Protein AF-A0A3D1F132-F1 (afdb_monomer_lite)

Radius of gyration: 14.99 Å; chains: 1; bounding box: 34×26×37 Å

Structure (mmCIF, N/CA/C/O backbone):
data_AF-A0A3D1F132-F1
#
_entry.id   AF-A0A3D1F132-F1
#
loop_
_atom_site.group_PDB
_atom_site.id
_atom_site.type_symbol
_atom_site.label_atom_id
_atom_site.label_alt_id
_atom_site.label_comp_id
_atom_site.label_asym_id
_atom_site.label_entity_id
_atom_site.label_seq_id
_atom_site.pdbx_PDB_ins_code
_atom_site.Cartn_x
_atom_site.Cartn_y
_atom_site.Cartn_z
_atom_site.occupancy
_atom_site.B_iso_or_equiv
_atom_site.auth_seq_id
_atom_site.auth_comp_id
_atom_site.auth_asym_id
_atom_site.auth_atom_id
_atom_site.pdbx_PDB_model_num
ATOM 1 N N . ARG A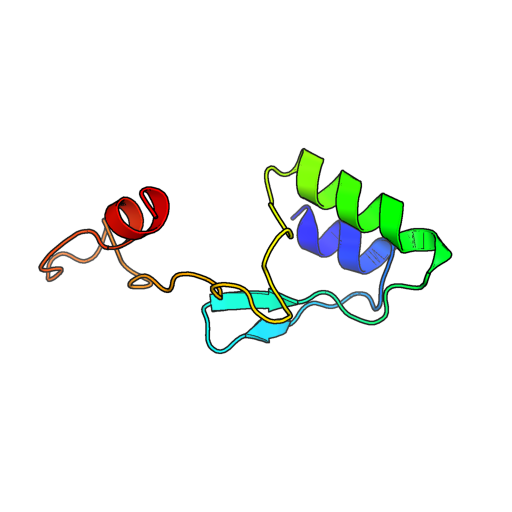 1 1 ? -5.386 -7.944 -6.011 1.00 87.62 1 ARG A N 1
ATOM 2 C CA . ARG A 1 1 ? -4.836 -8.669 -7.187 1.00 87.62 1 ARG A CA 1
ATOM 3 C C . ARG A 1 1 ? -3.943 -7.764 -8.038 1.00 87.62 1 ARG A C 1
ATOM 5 O O . ARG A 1 1 ? -2.805 -8.149 -8.241 1.00 87.62 1 ARG A O 1
ATOM 12 N N . GLY A 1 2 ? -4.380 -6.560 -8.435 1.00 96.50 2 GLY A N 1
ATOM 13 C CA . GLY A 1 2 ? -3.573 -5.648 -9.267 1.00 96.50 2 GLY A CA 1
ATOM 14 C C . GLY A 1 2 ? -2.173 -5.314 -8.724 1.00 96.50 2 GLY A C 1
ATOM 15 O O . GLY A 1 2 ? -1.197 -5.516 -9.430 1.00 96.50 2 GLY A O 1
ATOM 16 N N . VAL A 1 3 ? -2.046 -4.934 -7.444 1.00 97.25 3 VAL A N 1
ATOM 17 C CA . VAL A 1 3 ? -0.733 -4.640 -6.818 1.00 97.25 3 VAL A CA 1
ATOM 18 C C . VAL A 1 3 ? 0.253 -5.812 -6.924 1.00 97.25 3 VAL A C 1
ATOM 20 O O . VAL A 1 3 ? 1.429 -5.607 -7.202 1.00 97.25 3 VAL A O 1
ATOM 23 N N . ALA A 1 4 ? -0.225 -7.046 -6.735 1.00 97.69 4 ALA A N 1
ATOM 24 C CA . ALA A 1 4 ? 0.616 -8.237 -6.840 1.00 97.69 4 ALA A CA 1
ATOM 25 C C . ALA A 1 4 ? 1.078 -8.485 -8.284 1.00 97.69 4 ALA A C 1
ATOM 27 O O . ALA A 1 4 ? 2.224 -8.864 -8.494 1.00 97.69 4 ALA A O 1
ATOM 28 N N . GLN A 1 5 ? 0.209 -8.232 -9.269 1.00 98.25 5 GLN A N 1
ATOM 29 C CA . GLN A 1 5 ? 0.566 -8.340 -10.684 1.00 98.25 5 GLN A CA 1
ATOM 30 C C . GLN A 1 5 ? 1.628 -7.300 -11.066 1.00 98.25 5 GLN A C 1
ATOM 32 O O . GLN A 1 5 ? 2.639 -7.652 -11.656 1.00 98.25 5 GLN A O 1
ATOM 37 N N . ILE A 1 6 ? 1.458 -6.049 -10.626 1.00 98.25 6 ILE A N 1
ATOM 38 C CA . ILE A 1 6 ? 2.437 -4.974 -10.851 1.00 98.25 6 ILE A CA 1
ATOM 39 C C . ILE A 1 6 ? 3.792 -5.334 -10.235 1.00 98.25 6 ILE A C 1
ATOM 41 O O . ILE A 1 6 ? 4.822 -5.191 -10.886 1.00 98.25 6 ILE A O 1
ATOM 45 N N . ALA A 1 7 ? 3.802 -5.836 -8.996 1.00 98.25 7 ALA A N 1
ATOM 46 C CA . ALA A 1 7 ? 5.040 -6.249 -8.343 1.00 98.25 7 ALA A CA 1
ATOM 47 C C . ALA A 1 7 ? 5.740 -7.393 -9.094 1.00 98.25 7 ALA A C 1
ATOM 49 O O . ALA A 1 7 ? 6.965 -7.414 -9.146 1.00 98.25 7 ALA A O 1
ATOM 50 N N . LYS A 1 8 ? 4.975 -8.332 -9.665 1.00 98.19 8 LYS A N 1
ATOM 51 C CA . LYS A 1 8 ? 5.495 -9.463 -10.441 1.00 98.19 8 LYS A CA 1
ATOM 52 C C . LYS A 1 8 ? 6.084 -9.043 -11.786 1.00 98.19 8 LYS A C 1
ATOM 54 O O . LYS A 1 8 ? 7.126 -9.567 -12.164 1.00 98.19 8 LYS A O 1
ATOM 59 N N . ASP A 1 9 ? 5.414 -8.142 -12.494 1.00 98.00 9 ASP A N 1
ATOM 60 C CA . ASP A 1 9 ? 5.762 -7.812 -13.879 1.00 98.00 9 ASP A CA 1
ATOM 61 C C . ASP A 1 9 ? 6.819 -6.704 -13.981 1.00 98.00 9 ASP A C 1
ATOM 63 O O . ASP A 1 9 ? 7.573 -6.669 -14.948 1.00 98.00 9 ASP A O 1
ATOM 67 N N . HIS A 1 10 ? 6.887 -5.815 -12.984 1.00 98.31 10 HIS A N 1
ATOM 68 C CA . HIS A 1 10 ? 7.650 -4.561 -13.058 1.00 98.31 10 HIS A CA 1
ATOM 69 C C . HIS A 1 10 ? 8.574 -4.314 -11.854 1.00 98.31 10 HIS A C 1
ATOM 71 O O . HIS A 1 10 ? 9.086 -3.206 -11.680 1.00 98.31 10 HIS A O 1
ATOM 77 N N . ALA A 1 11 ? 8.741 -5.298 -10.966 1.00 97.94 11 ALA A N 1
ATOM 78 C CA . ALA A 1 11 ? 9.515 -5.144 -9.735 1.00 97.94 11 ALA A CA 1
ATOM 79 C C . ALA A 1 11 ? 10.038 -6.502 -9.218 1.00 97.94 11 ALA A C 1
ATOM 81 O O . ALA A 1 11 ? 10.105 -7.477 -9.963 1.00 97.94 11 ALA A O 1
ATOM 82 N N . GLY A 1 12 ? 10.387 -6.591 -7.931 1.00 97.62 12 GLY A N 1
ATOM 83 C CA . GLY A 1 12 ? 10.972 -7.794 -7.320 1.00 97.62 12 GLY A CA 1
ATOM 84 C C . GLY A 1 12 ? 10.034 -8.996 -7.127 1.00 97.62 12 GLY A C 1
ATOM 85 O O . GLY A 1 12 ? 10.436 -9.977 -6.511 1.00 97.62 12 GLY A O 1
ATOM 86 N N . ASN A 1 13 ? 8.782 -8.964 -7.606 1.00 97.75 13 ASN A N 1
ATOM 87 C CA . ASN A 1 13 ? 7.761 -10.005 -7.379 1.00 97.75 13 ASN A CA 1
ATOM 88 C C . ASN A 1 13 ? 7.351 -10.190 -5.901 1.00 97.75 13 ASN A C 1
ATOM 90 O O . ASN A 1 13 ? 6.905 -11.255 -5.475 1.00 97.75 13 ASN A O 1
ATOM 94 N N . TYR A 1 14 ? 7.461 -9.128 -5.101 1.00 97.75 14 TYR A N 1
ATOM 95 C CA . TYR A 1 14 ? 6.940 -9.089 -3.737 1.00 97.75 14 TYR A CA 1
ATOM 96 C C . TYR A 1 14 ? 6.533 -7.670 -3.325 1.00 97.75 14 TYR A C 1
ATOM 98 O O . TYR A 1 14 ? 6.920 -6.668 -3.931 1.00 97.75 14 TYR A O 1
ATOM 106 N N . ALA A 1 15 ? 5.741 -7.592 -2.258 1.00 97.75 15 ALA A N 1
ATOM 107 C CA . ALA A 1 15 ? 5.419 -6.349 -1.576 1.00 97.75 15 ALA A CA 1
ATOM 108 C C . ALA A 1 15 ? 5.438 -6.574 -0.061 1.00 97.75 15 ALA A C 1
ATOM 110 O O . ALA A 1 15 ? 5.112 -7.659 0.419 1.00 97.75 15 ALA A O 1
ATOM 111 N N . HIS A 1 16 ? 5.801 -5.543 0.696 1.00 98.19 16 HIS A N 1
ATOM 112 C CA . HIS A 1 16 ? 5.798 -5.581 2.157 1.00 98.19 16 HIS A CA 1
ATOM 113 C C . HIS A 1 16 ? 4.631 -4.786 2.730 1.00 98.19 16 HIS A C 1
ATOM 115 O O . HIS A 1 16 ? 4.344 -3.682 2.268 1.00 98.19 16 HIS A O 1
ATOM 121 N N . VAL A 1 17 ? 4.013 -5.323 3.781 1.00 97.69 17 VAL A N 1
ATOM 122 C CA . VAL A 1 17 ? 3.117 -4.564 4.656 1.00 97.69 17 VAL A CA 1
ATOM 123 C C . VAL A 1 17 ? 3.969 -3.807 5.670 1.00 97.69 17 VAL A C 1
ATOM 125 O O . VAL A 1 17 ? 4.894 -4.357 6.263 1.00 97.69 17 VAL A O 1
ATOM 128 N N . THR A 1 18 ? 3.677 -2.526 5.849 1.00 97.12 18 THR A N 1
ATOM 129 C CA . THR A 1 18 ? 4.393 -1.649 6.783 1.00 97.12 18 THR A CA 1
ATOM 130 C C . THR A 1 18 ? 3.684 -1.559 8.134 1.00 97.12 18 THR A C 1
ATOM 132 O O . THR A 1 18 ? 2.502 -1.871 8.259 1.00 97.12 18 THR A O 1
ATOM 135 N N . THR A 1 19 ? 4.372 -1.014 9.139 1.00 96.88 19 THR A N 1
ATOM 136 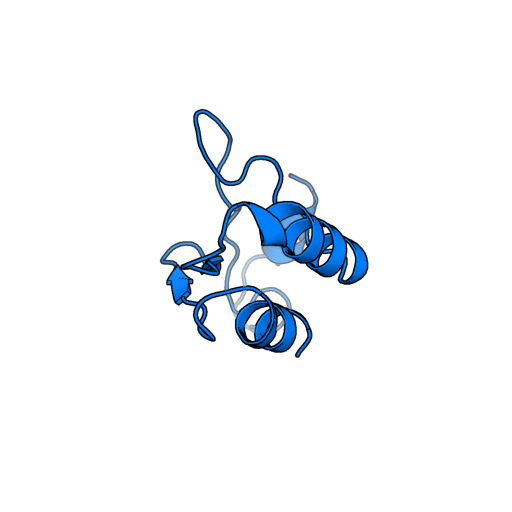C CA . THR A 1 19 ? 3.801 -0.715 10.467 1.00 96.88 19 THR A CA 1
ATOM 137 C C . THR A 1 19 ? 2.696 0.346 10.452 1.00 96.88 19 THR A C 1
ATOM 139 O O . THR A 1 19 ? 2.055 0.574 11.471 1.00 96.88 19 THR A O 1
ATOM 142 N N . ARG A 1 20 ? 2.455 0.999 9.307 1.00 96.31 20 ARG A N 1
ATOM 143 C CA . ARG A 1 20 ? 1.375 1.977 9.111 1.00 96.31 20 ARG A CA 1
ATOM 144 C C . ARG A 1 20 ? 0.270 1.454 8.193 1.00 96.31 20 ARG A C 1
ATOM 146 O O . ARG A 1 20 ? -0.363 2.262 7.525 1.00 96.31 20 ARG A O 1
ATOM 153 N N . ALA A 1 21 ? 0.078 0.135 8.111 1.00 95.75 21 ALA A N 1
ATOM 154 C CA . ALA A 1 21 ? -0.954 -0.504 7.283 1.00 95.75 21 ALA A CA 1
ATOM 155 C C . ALA A 1 21 ? -0.921 -0.084 5.795 1.00 95.75 21 ALA A C 1
ATOM 157 O O . ALA A 1 21 ? -1.951 0.034 5.142 1.00 95.75 21 ALA A O 1
ATOM 158 N N . ASN A 1 22 ? 0.281 0.144 5.258 1.00 96.25 22 ASN A N 1
ATOM 159 C CA . ASN A 1 22 ? 0.510 0.489 3.851 1.00 96.25 22 ASN A CA 1
ATOM 160 C C . ASN A 1 22 ? 1.344 -0.593 3.144 1.00 96.25 22 ASN A C 1
ATOM 162 O O . ASN A 1 22 ? 2.027 -1.367 3.821 1.00 96.25 22 ASN A O 1
ATOM 166 N N . LEU A 1 23 ? 1.335 -0.613 1.809 1.00 96.94 23 LEU A N 1
ATOM 167 C CA . LEU A 1 23 ? 2.104 -1.534 0.971 1.00 96.94 23 LEU A CA 1
ATOM 168 C C . LEU A 1 23 ? 3.341 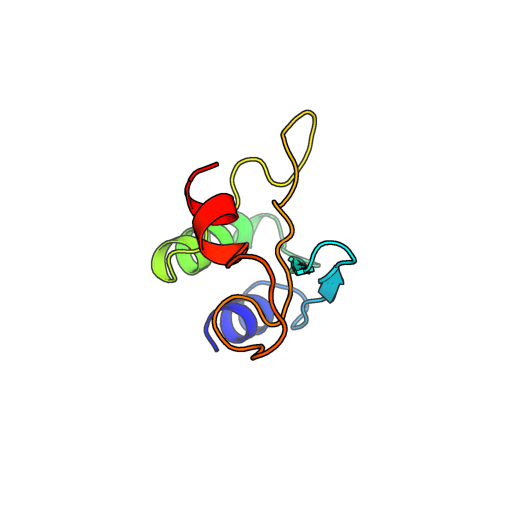-0.858 0.362 1.00 96.94 23 LEU A C 1
ATOM 170 O O . LEU A 1 23 ? 3.293 0.293 -0.063 1.00 96.94 23 LEU A O 1
ATOM 174 N N . GLN A 1 24 ? 4.448 -1.597 0.280 1.00 97.94 24 GLN A N 1
ATOM 175 C CA . GLN A 1 24 ? 5.672 -1.176 -0.405 1.00 97.94 24 GLN A CA 1
ATOM 176 C C . GLN A 1 24 ? 6.104 -2.217 -1.437 1.00 97.94 24 GLN A C 1
ATOM 178 O O . GLN A 1 24 ? 6.476 -3.328 -1.061 1.00 97.94 24 GLN A O 1
ATOM 183 N N . ILE A 1 25 ? 6.103 -1.832 -2.714 1.00 98.06 25 ILE A N 1
ATOM 184 C CA . ILE A 1 25 ? 6.730 -2.581 -3.813 1.00 98.06 25 ILE A CA 1
ATOM 185 C C . ILE A 1 25 ? 8.216 -2.201 -3.858 1.00 98.06 25 ILE A C 1
ATOM 187 O O . ILE A 1 25 ? 8.562 -1.036 -3.651 1.00 98.06 25 ILE A O 1
ATOM 191 N N . ARG A 1 26 ? 9.100 -3.175 -4.080 1.00 97.75 26 ARG A N 1
ATOM 192 C CA . ARG A 1 26 ? 10.558 -2.988 -4.047 1.00 97.75 26 ARG A CA 1
ATOM 193 C C . ARG A 1 26 ? 11.209 -3.486 -5.327 1.00 97.75 26 ARG A C 1
ATOM 195 O O . ARG A 1 26 ? 10.596 -4.245 -6.066 1.00 97.75 26 ARG A O 1
ATOM 202 N N . GLU A 1 27 ? 12.447 -3.045 -5.548 1.00 98.06 27 GLU A N 1
ATOM 203 C CA . GLU A 1 27 ? 13.263 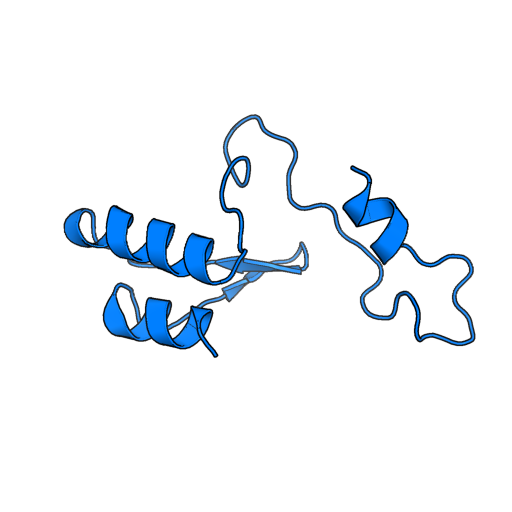-3.437 -6.708 1.00 98.06 27 GLU A CA 1
ATOM 204 C C . GLU A 1 27 ? 12.650 -2.997 -8.047 1.00 98.06 27 GLU A C 1
ATOM 206 O O . GLU A 1 27 ? 12.740 -3.697 -9.047 1.00 98.06 27 GLU A O 1
ATOM 211 N N . ILE A 1 28 ? 12.018 -1.817 -8.064 1.00 98.19 28 ILE A N 1
ATOM 212 C CA . ILE A 1 28 ? 11.494 -1.201 -9.289 1.00 98.19 28 ILE A CA 1
ATOM 213 C C . ILE A 1 28 ? 12.682 -0.619 -10.072 1.00 98.19 28 ILE A C 1
ATOM 215 O O . ILE A 1 28 ? 13.330 0.308 -9.568 1.00 98.19 28 ILE A O 1
ATOM 219 N N . PRO A 1 29 ? 12.999 -1.120 -11.278 1.00 97.88 29 PRO A N 1
ATOM 220 C CA . PRO A 1 29 ? 14.041 -0.529 -12.101 1.00 97.88 29 PRO A CA 1
ATOM 221 C C . PRO A 1 29 ? 13.570 0.826 -12.663 1.00 97.88 29 PRO A C 1
ATOM 223 O O . PRO A 1 29 ? 12.372 1.027 -12.884 1.00 97.88 29 PRO A O 1
ATOM 226 N N . PRO A 1 30 ? 14.486 1.770 -12.957 1.00 97.19 30 PRO A N 1
ATOM 227 C CA . PRO A 1 30 ? 14.113 3.093 -13.459 1.00 97.19 30 PRO A CA 1
ATOM 228 C C . PRO A 1 30 ? 13.210 3.059 -14.702 1.00 97.19 30 PRO A C 1
ATOM 230 O O . PRO A 1 30 ? 12.300 3.880 -14.810 1.00 97.19 30 PRO A O 1
ATOM 233 N N . THR A 1 31 ? 13.419 2.082 -15.591 1.00 97.81 31 THR A N 1
ATOM 234 C CA . THR A 1 31 ? 12.650 1.866 -16.828 1.00 97.81 31 THR A CA 1
ATOM 235 C C . THR A 1 31 ? 11.182 1.528 -16.586 1.00 97.81 31 THR A C 1
ATOM 237 O O . THR A 1 31 ? 10.346 1.868 -17.416 1.00 97.81 31 THR A O 1
ATOM 240 N N . ASP A 1 32 ? 10.852 0.921 -15.444 1.00 98.25 32 ASP A N 1
ATOM 241 C CA . ASP A 1 32 ? 9.493 0.477 -15.118 1.00 98.25 32 ASP A CA 1
ATOM 242 C C . ASP A 1 32 ? 8.729 1.440 -14.204 1.00 98.25 32 ASP A C 1
ATOM 244 O O . ASP A 1 32 ? 7.544 1.242 -13.934 1.00 98.25 32 ASP A O 1
ATOM 248 N N . THR A 1 33 ? 9.365 2.530 -13.762 1.00 96.88 33 THR A N 1
ATOM 249 C CA . THR A 1 33 ? 8.757 3.498 -12.833 1.00 96.88 33 THR A CA 1
ATOM 250 C C . THR A 1 33 ? 7.391 3.991 -13.319 1.00 96.88 33 THR A C 1
ATOM 252 O O . THR A 1 33 ? 6.431 4.027 -12.551 1.00 96.88 33 THR A O 1
ATOM 255 N N . ILE A 1 34 ? 7.276 4.343 -14.604 1.00 97.50 34 ILE A N 1
ATOM 256 C CA . ILE A 1 34 ? 6.024 4.854 -15.181 1.00 97.50 34 ILE A CA 1
ATOM 257 C C . ILE A 1 34 ? 4.953 3.759 -15.260 1.00 97.50 34 ILE A C 1
ATOM 259 O O . ILE A 1 34 ? 3.787 4.038 -14.984 1.00 97.50 34 ILE A O 1
ATOM 263 N N . HIS A 1 35 ? 5.332 2.515 -15.565 1.00 97.62 35 HIS A N 1
ATOM 264 C CA . HIS A 1 35 ? 4.403 1.383 -15.594 1.00 97.62 35 HIS A CA 1
ATOM 265 C C . HIS A 1 35 ? 3.817 1.102 -14.209 1.00 97.62 35 HIS A C 1
ATOM 267 O O . HIS A 1 35 ? 2.603 0.950 -14.078 1.00 97.62 35 HIS A O 1
ATOM 273 N N . VAL A 1 36 ? 4.650 1.129 -13.165 1.00 97.88 36 VAL A N 1
ATOM 274 C CA . VAL A 1 36 ? 4.188 0.965 -11.781 1.00 97.88 36 VAL A CA 1
ATOM 275 C C . VAL A 1 36 ? 3.261 2.109 -11.368 1.00 97.88 36 VAL A C 1
ATOM 277 O O . VAL A 1 36 ? 2.192 1.855 -10.816 1.00 97.88 36 VAL A O 1
ATOM 280 N N . LEU A 1 37 ? 3.637 3.363 -11.637 1.00 97.19 37 LEU A N 1
ATOM 281 C CA . LEU A 1 37 ? 2.832 4.524 -11.246 1.00 97.19 37 LEU A CA 1
ATOM 282 C C . LEU A 1 37 ? 1.469 4.552 -11.950 1.00 97.19 37 LEU A C 1
ATOM 284 O O . LEU A 1 37 ? 0.455 4.739 -11.279 1.00 97.19 37 LEU A O 1
ATOM 288 N N . ASN A 1 38 ? 1.433 4.321 -13.264 1.00 97.12 38 ASN A N 1
ATOM 289 C CA . ASN A 1 38 ? 0.181 4.294 -14.022 1.00 97.12 38 ASN A CA 1
ATOM 290 C C . ASN A 1 38 ? -0.679 3.088 -13.635 1.00 97.12 38 ASN A C 1
ATOM 292 O O . ASN A 1 38 ? -1.866 3.253 -13.380 1.00 97.12 38 ASN A O 1
ATOM 296 N N . GLY A 1 39 ? -0.080 1.902 -13.484 1.00 97.75 39 GLY A N 1
ATOM 297 C CA . GLY A 1 39 ? -0.814 0.710 -13.064 1.00 97.75 39 GLY A CA 1
ATOM 298 C C . GLY A 1 39 ? -1.447 0.863 -11.678 1.00 97.75 39 GLY A C 1
ATOM 299 O O . GLY A 1 39 ? -2.555 0.388 -11.450 1.00 97.75 39 GLY A O 1
ATOM 300 N N . LEU A 1 40 ? -0.784 1.551 -10.743 1.00 97.75 40 LEU A N 1
ATOM 301 C CA . LEU A 1 40 ? -1.379 1.879 -9.444 1.00 97.75 40 LEU A CA 1
ATOM 302 C C . LEU A 1 40 ? -2.498 2.923 -9.576 1.00 97.75 40 LEU A C 1
ATOM 304 O O . LEU A 1 40 ? -3.538 2.765 -8.936 1.00 97.75 40 LEU A O 1
ATOM 308 N N . ALA A 1 41 ? -2.324 3.936 -10.427 1.00 97.31 41 ALA A N 1
ATOM 309 C CA . ALA A 1 41 ? -3.350 4.943 -10.686 1.00 97.31 41 ALA A CA 1
ATOM 310 C C . ALA A 1 41 ? -4.624 4.335 -11.304 1.00 97.31 41 ALA A C 1
ATOM 312 O O . ALA A 1 41 ? -5.722 4.660 -10.855 1.00 97.31 41 ALA A O 1
ATOM 313 N N . ASP A 1 42 ? -4.489 3.391 -12.240 1.00 97.69 42 ASP A N 1
ATOM 314 C CA . ASP A 1 42 ? -5.610 2.660 -12.855 1.00 97.69 42 ASP A CA 1
ATOM 315 C C . ASP A 1 42 ? -6.397 1.819 -11.832 1.00 97.69 42 ASP A C 1
ATOM 317 O O . ASP A 1 42 ? -7.586 1.554 -12.003 1.00 97.69 42 ASP A O 1
ATOM 321 N N . LEU A 1 43 ? -5.749 1.421 -10.731 1.00 97.38 43 LEU A N 1
ATOM 322 C CA . LEU A 1 43 ? -6.379 0.737 -9.596 1.00 97.38 43 LEU A CA 1
ATOM 323 C C . LEU A 1 43 ? -6.988 1.704 -8.566 1.00 97.38 43 LEU A C 1
ATOM 325 O O . LEU A 1 43 ? -7.493 1.249 -7.539 1.00 97.38 43 LEU A O 1
ATOM 329 N N . GLY A 1 44 ? -6.914 3.017 -8.797 1.00 96.50 44 GLY A N 1
ATOM 330 C CA . GLY A 1 44 ? -7.349 4.046 -7.851 1.00 96.50 44 GLY A CA 1
ATOM 331 C C . GLY A 1 44 ? -6.409 4.235 -6.655 1.00 96.50 44 GLY A C 1
ATOM 332 O O . GLY A 1 44 ? -6.821 4.784 -5.636 1.00 96.50 44 GLY A O 1
ATOM 333 N N . ILE A 1 45 ? -5.157 3.771 -6.745 1.00 96.50 45 ILE A N 1
ATOM 334 C CA . ILE A 1 45 ? -4.164 3.880 -5.670 1.00 96.50 45 ILE A CA 1
ATOM 335 C C . ILE A 1 45 ? -3.292 5.116 -5.899 1.00 96.50 45 ILE A C 1
ATOM 337 O O . ILE A 1 45 ? -2.610 5.245 -6.914 1.00 96.50 45 ILE A O 1
ATOM 341 N N . ILE A 1 46 ? -3.264 6.006 -4.908 1.00 93.62 46 ILE A N 1
ATOM 342 C CA . ILE A 1 46 ? -2.471 7.238 -4.939 1.00 93.62 46 ILE A CA 1
ATOM 343 C C . ILE A 1 46 ? -1.151 7.012 -4.194 1.00 93.62 46 ILE A C 1
ATOM 345 O O . ILE A 1 46 ? -1.140 6.629 -3.028 1.00 93.62 46 ILE A O 1
ATOM 349 N N . THR A 1 47 ? -0.022 7.282 -4.855 1.00 94.38 47 THR A N 1
ATOM 350 C CA . THR A 1 47 ? 1.333 7.152 -4.273 1.00 94.38 47 THR A CA 1
ATOM 351 C C . THR A 1 47 ? 1.960 8.492 -3.876 1.00 94.38 47 THR A C 1
ATOM 353 O O . THR A 1 47 ? 3.013 8.534 -3.233 1.00 94.38 47 THR A O 1
ATOM 356 N N . ARG A 1 48 ? 1.323 9.607 -4.254 1.00 92.44 48 ARG A N 1
ATOM 357 C CA . ARG A 1 48 ? 1.785 10.969 -3.960 1.00 92.44 48 ARG A CA 1
ATOM 358 C C . ARG A 1 48 ? 1.816 11.209 -2.448 1.00 92.44 48 ARG A C 1
ATOM 360 O O . ARG A 1 48 ? 0.896 10.823 -1.741 1.00 92.44 48 ARG A O 1
ATOM 367 N N . GLY A 1 49 ? 2.865 11.875 -1.966 1.00 90.62 49 GLY A N 1
ATOM 368 C CA . GLY A 1 49 ? 2.991 12.252 -0.553 1.00 90.62 49 GLY A CA 1
ATOM 369 C C . GLY A 1 49 ? 3.426 11.117 0.381 1.00 90.62 49 GLY A C 1
ATOM 370 O O . GLY A 1 49 ? 3.584 11.343 1.572 1.00 90.62 49 GLY A O 1
ATOM 371 N N . ALA A 1 50 ? 3.701 9.911 -0.126 1.00 90.94 50 ALA A N 1
ATOM 372 C CA . ALA A 1 50 ? 4.069 8.773 0.722 1.00 90.94 50 ALA A CA 1
ATOM 373 C C . ALA A 1 50 ? 5.466 8.875 1.389 1.00 90.94 50 ALA A C 1
ATOM 375 O O . ALA A 1 50 ? 5.778 8.075 2.275 1.00 90.94 50 ALA A O 1
ATOM 376 N N . GLY A 1 51 ? 6.314 9.830 0.987 1.00 91.25 51 GLY A N 1
ATOM 377 C CA . GLY A 1 51 ? 7.690 9.990 1.477 1.00 91.25 51 GLY A CA 1
ATOM 378 C C . GLY A 1 51 ? 8.153 11.449 1.534 1.00 91.25 51 GLY A C 1
ATOM 379 O O . GLY A 1 51 ? 7.390 12.361 1.227 1.00 91.25 51 GLY A O 1
ATOM 380 N N . GLY A 1 52 ? 9.409 11.669 1.935 1.00 93.69 52 GLY A N 1
ATOM 381 C CA . GLY A 1 52 ? 9.957 13.011 2.176 1.00 93.69 52 GLY A CA 1
ATOM 382 C C . GLY A 1 52 ? 9.274 13.731 3.346 1.00 93.69 52 GLY A C 1
ATOM 383 O O . GLY A 1 52 ? 8.783 13.078 4.279 1.00 93.69 52 GLY A O 1
ATOM 384 N N . ASP A 1 53 ? 9.219 15.059 3.247 1.00 94.75 53 ASP A N 1
ATOM 385 C CA . ASP A 1 53 ? 8.630 15.972 4.239 1.00 94.75 53 ASP A CA 1
ATOM 386 C C . ASP A 1 53 ? 7.121 16.148 4.007 1.00 94.75 53 ASP A C 1
ATOM 388 O O . ASP A 1 53 ? 6.6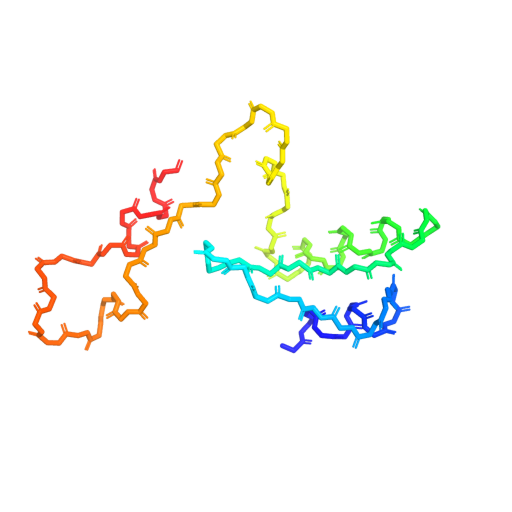02 17.252 3.871 1.00 94.75 53 ASP A O 1
ATOM 392 N N . ASN A 1 54 ? 6.412 15.023 3.918 1.00 95.69 54 ASN A N 1
ATOM 393 C CA . ASN A 1 54 ? 4.965 14.968 3.741 1.00 95.69 54 ASN A CA 1
ATOM 394 C C . ASN A 1 54 ? 4.291 14.268 4.924 1.00 95.69 54 ASN A C 1
ATOM 396 O O . ASN A 1 54 ? 4.909 13.465 5.637 1.00 95.69 54 ASN A O 1
ATOM 400 N N . LEU A 1 55 ? 2.988 14.523 5.079 1.00 92.31 55 LEU A N 1
ATOM 401 C CA . LEU A 1 55 ? 2.130 13.699 5.924 1.00 92.31 55 LEU A CA 1
ATOM 402 C C . LEU A 1 55 ? 2.209 12.241 5.461 1.00 92.31 55 LEU A C 1
ATOM 404 O O . LEU A 1 55 ? 2.154 11.934 4.273 1.00 92.31 55 LEU A O 1
ATOM 408 N N . ARG A 1 56 ? 2.376 11.332 6.420 1.00 93.94 56 ARG A N 1
ATOM 409 C CA . ARG A 1 56 ? 2.450 9.892 6.151 1.00 93.94 56 ARG A CA 1
ATOM 410 C C . ARG A 1 56 ? 1.053 9.287 6.096 1.00 93.94 56 ARG A C 1
ATOM 412 O O . ARG A 1 56 ? 0.080 9.943 6.440 1.00 93.94 56 ARG A O 1
ATOM 419 N N . ASN A 1 57 ? 0.987 8.003 5.735 1.00 95.19 57 ASN A N 1
ATOM 420 C CA . ASN A 1 57 ? -0.269 7.254 5.675 1.00 95.19 57 ASN A CA 1
ATOM 421 C C . ASN A 1 57 ? -1.120 7.465 6.935 1.00 95.19 57 ASN A C 1
ATOM 423 O O . ASN A 1 57 ? -0.604 7.249 8.038 1.00 95.19 57 ASN A O 1
ATOM 427 N N . ILE A 1 58 ? -2.381 7.858 6.772 1.00 95.12 58 ILE A N 1
ATOM 428 C CA . ILE A 1 58 ? -3.334 7.998 7.873 1.00 95.12 58 ILE A CA 1
ATOM 429 C C . ILE A 1 58 ? -3.761 6.594 8.305 1.00 95.12 58 ILE A C 1
ATOM 431 O O . ILE A 1 58 ? -4.224 5.791 7.499 1.00 95.12 58 ILE A O 1
ATOM 435 N N . THR A 1 59 ? -3.517 6.257 9.568 1.00 95.62 59 THR A N 1
ATOM 436 C CA . THR A 1 59 ? -3.813 4.929 10.113 1.00 95.62 59 THR A CA 1
ATOM 437 C C . THR A 1 59 ? -5.180 4.935 10.779 1.00 95.62 59 THR A C 1
ATOM 439 O O . THR A 1 59 ? -5.404 5.740 11.681 1.00 95.62 59 THR A O 1
ATOM 442 N N . ALA A 1 60 ? -6.040 4.002 10.382 1.00 96.38 60 ALA A N 1
ATOM 443 C CA . ALA A 1 60 ? -7.346 3.759 10.987 1.00 96.38 60 ALA A CA 1
ATOM 444 C C . ALA A 1 60 ? -7.347 2.448 11.787 1.00 96.38 60 ALA A C 1
ATOM 446 O O . ALA A 1 60 ? -6.431 1.627 11.657 1.00 96.38 60 ALA A O 1
ATOM 447 N N . SER A 1 61 ? -8.394 2.232 12.586 1.00 96.81 61 SER A N 1
ATOM 448 C CA . SER A 1 61 ? -8.659 0.919 13.173 1.00 96.81 61 SER A CA 1
ATOM 449 C C . SER A 1 61 ? -8.833 -0.120 12.054 1.00 96.81 61 SER A C 1
ATOM 451 O O . SER A 1 61 ? -9.564 0.139 11.096 1.00 96.81 61 SER A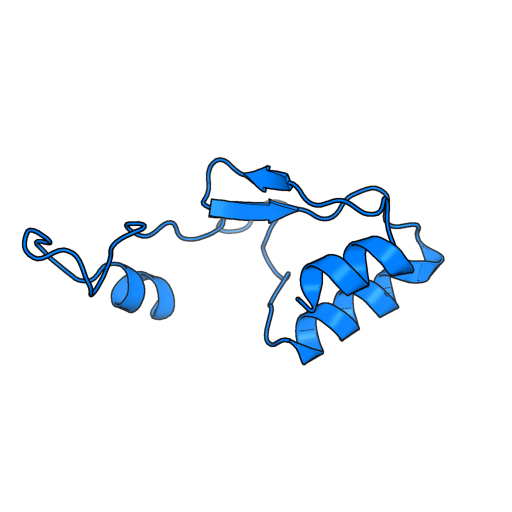 O 1
ATOM 453 N N . PRO A 1 62 ? -8.200 -1.305 12.150 1.00 96.00 62 PRO A N 1
ATOM 454 C CA . PRO A 1 62 ? -8.328 -2.346 11.131 1.00 96.00 62 PRO A CA 1
ATOM 455 C C . PRO A 1 62 ? -9.744 -2.938 11.047 1.00 96.00 62 PRO A C 1
ATOM 457 O O . PRO A 1 62 ? -10.066 -3.596 10.062 1.00 96.00 62 PRO A O 1
ATOM 460 N N . THR A 1 63 ? -10.572 -2.722 12.070 1.00 96.94 63 THR A N 1
ATOM 461 C CA . THR A 1 63 ? -11.948 -3.227 12.182 1.00 96.94 63 THR A CA 1
ATOM 462 C C . THR A 1 63 ? -12.997 -2.111 12.152 1.00 96.94 63 THR A C 1
ATOM 464 O O . THR A 1 63 ? -14.146 -2.340 12.525 1.00 96.94 63 THR A O 1
ATOM 467 N N . ALA A 1 64 ? -12.614 -0.908 11.711 1.00 96.94 64 ALA A N 1
ATOM 468 C CA . ALA A 1 64 ? -13.524 0.229 11.613 1.00 96.94 64 ALA A CA 1
ATOM 469 C C . ALA A 1 64 ? -14.758 -0.094 10.743 1.00 96.94 64 ALA A C 1
ATOM 471 O O . ALA A 1 64 ? -14.621 -0.662 9.655 1.00 96.94 64 ALA A O 1
ATOM 472 N N . GLY A 1 65 ? -15.948 0.251 11.234 1.00 96.19 65 GLY A N 1
ATOM 473 C CA . GLY A 1 65 ? -17.242 0.022 10.592 1.00 96.19 65 GLY A CA 1
ATOM 474 C C . GLY A 1 65 ? -17.807 -1.393 10.760 1.00 96.19 65 GLY A C 1
ATOM 475 O O . GLY A 1 65 ? -18.896 -1.671 10.253 1.00 96.19 65 GLY A O 1
ATOM 476 N N . ILE A 1 66 ? -17.080 -2.311 11.413 1.00 96.88 66 ILE A N 1
ATOM 477 C CA . ILE A 1 66 ? -17.505 -3.716 11.576 1.00 96.88 66 ILE A CA 1
ATOM 478 C C . ILE A 1 66 ? -17.363 -4.269 13.000 1.00 96.88 66 ILE A C 1
ATOM 480 O O . ILE A 1 66 ? -17.972 -5.295 13.308 1.00 96.88 66 ILE A O 1
ATOM 484 N N . ASP A 1 67 ? -16.566 -3.642 13.867 1.00 97.19 67 ASP A N 1
ATOM 485 C CA . ASP A 1 67 ? -16.442 -4.042 15.270 1.00 97.19 67 ASP A CA 1
ATOM 486 C C . ASP A 1 67 ? -17.639 -3.534 16.082 1.00 97.19 67 ASP A C 1
ATOM 488 O O . ASP A 1 67 ? -17.880 -2.336 16.180 1.00 97.19 67 ASP A O 1
ATOM 492 N N . SER A 1 68 ? -18.379 -4.449 16.713 1.00 97.00 68 SER A N 1
ATOM 493 C CA . SER A 1 68 ? -19.548 -4.105 17.531 1.00 97.00 68 SER A CA 1
ATOM 494 C C . SER A 1 68 ? -19.205 -3.315 18.795 1.00 97.00 68 SER A C 1
ATOM 496 O O . SER A 1 68 ? -20.110 -2.792 19.445 1.00 97.00 68 SER A O 1
ATOM 498 N N . GLN A 1 69 ? -17.927 -3.271 19.175 1.00 97.44 69 GLN A N 1
ATOM 499 C CA . GLN A 1 69 ? -17.415 -2.503 20.306 1.00 97.44 69 GLN A CA 1
ATOM 500 C C . GLN A 1 69 ? -16.728 -1.201 19.873 1.00 97.44 69 GLN A C 1
ATOM 502 O O . GLN A 1 69 ? -16.163 -0.508 20.724 1.00 97.44 69 GLN A O 1
ATOM 507 N N . GLU A 1 70 ? -16.736 -0.848 18.582 1.00 97.00 70 GLU A N 1
ATOM 508 C CA . GLU A 1 70 ? -16.097 0.389 18.149 1.00 97.00 70 GLU A CA 1
ATOM 509 C C . GLU A 1 70 ? -16.798 1.618 18.736 1.00 97.00 70 GLU A C 1
ATOM 511 O O . GLU A 1 70 ? -18.024 1.712 18.780 1.00 97.00 70 GLU A O 1
ATOM 516 N N . LEU A 1 71 ? -16.006 2.594 19.184 1.00 96.19 71 LEU A N 1
ATOM 517 C CA . LEU A 1 71 ? -16.548 3.871 19.654 1.00 96.19 71 LEU A CA 1
ATOM 518 C C . LEU A 1 71 ? -16.934 4.784 18.484 1.00 96.19 71 LEU A C 1
ATOM 520 O O . LEU A 1 71 ? -17.846 5.598 18.606 1.00 96.19 71 LEU A O 1
ATOM 524 N N . ILE A 1 72 ? -16.194 4.686 17.376 1.00 95.50 72 ILE A N 1
ATOM 525 C CA . ILE A 1 72 ? -16.355 5.510 16.180 1.00 95.50 72 ILE A CA 1
ATOM 526 C C . ILE A 1 72 ? -15.712 4.827 14.969 1.00 95.50 72 ILE A C 1
ATOM 528 O O . ILE A 1 72 ? -14.616 4.269 15.078 1.00 95.50 72 ILE A O 1
ATOM 532 N N . ASP A 1 73 ? -16.349 4.942 13.803 1.00 95.69 73 ASP A N 1
ATOM 533 C CA . ASP A 1 73 ? -15.770 4.511 12.531 1.00 95.69 73 ASP A CA 1
ATOM 534 C C . ASP A 1 73 ? -14.620 5.452 12.121 1.00 95.69 73 ASP A C 1
ATOM 536 O O . ASP A 1 73 ? -14.795 6.531 11.547 1.00 95.69 73 ASP A O 1
ATOM 540 N N . THR A 1 74 ? -13.400 5.022 12.433 1.00 96.62 74 THR A N 1
ATOM 541 C CA . THR A 1 74 ? -12.171 5.754 12.092 1.00 96.62 74 THR A CA 1
ATOM 542 C C . THR A 1 74 ? -11.819 5.729 10.599 1.00 96.62 74 THR A C 1
ATOM 544 O O . THR A 1 74 ? -11.009 6.554 10.162 1.00 96.62 74 THR A O 1
ATOM 547 N N . ALA A 1 75 ? -12.395 4.823 9.798 1.00 94.69 75 ALA A N 1
ATOM 548 C CA . ALA A 1 75 ? -12.118 4.755 8.365 1.00 94.69 75 ALA A CA 1
ATOM 549 C C . ALA A 1 75 ? -12.760 5.928 7.623 1.00 94.69 75 ALA A C 1
ATOM 551 O O . ALA A 1 75 ? -12.156 6.446 6.684 1.00 94.69 75 ALA A O 1
ATOM 552 N N . GLN A 1 76 ? -13.939 6.381 8.060 1.00 93.50 76 GLN A N 1
ATOM 553 C CA . GLN A 1 76 ? -14.559 7.573 7.488 1.00 93.50 76 GLN A CA 1
ATOM 554 C C . GLN A 1 76 ? -13.743 8.832 7.804 1.00 93.50 76 GLN A C 1
ATOM 556 O O . GLN A 1 76 ? -13.390 9.567 6.889 1.00 93.50 76 GLN A O 1
ATOM 561 N N . LEU A 1 77 ? -13.322 9.005 9.062 1.00 94.50 77 LEU A N 1
ATOM 562 C CA . LEU A 1 77 ? -12.466 10.129 9.464 1.00 94.50 77 LEU A CA 1
ATOM 563 C C . LEU A 1 77 ? -11.150 10.169 8.678 1.00 94.50 77 LEU A C 1
ATOM 565 O O . LEU A 1 77 ? -10.690 11.236 8.296 1.00 94.50 77 LEU A O 1
ATOM 569 N N . SER A 1 78 ? -10.553 9.003 8.417 1.00 93.69 78 SER A N 1
ATOM 570 C CA . SER A 1 78 ? -9.286 8.908 7.683 1.00 93.69 78 SER A CA 1
ATOM 571 C C . SER A 1 78 ? -9.412 9.261 6.199 1.00 93.69 78 SER A C 1
ATOM 573 O O . SER A 1 78 ? -8.415 9.645 5.599 1.00 93.69 78 SER A O 1
ATOM 575 N N . LYS A 1 79 ? -10.601 9.112 5.596 1.00 90.88 79 LYS A N 1
ATOM 576 C CA . LYS A 1 79 ? -10.868 9.499 4.197 1.00 90.88 79 LYS A CA 1
ATOM 577 C C . LYS A 1 79 ? -11.067 11.002 4.026 1.00 90.88 79 LYS A C 1
ATOM 579 O O . LYS A 1 79 ? -10.846 11.508 2.931 1.00 90.88 79 LYS A O 1
ATOM 584 N N . ASP A 1 80 ? -11.509 11.677 5.081 1.00 91.94 80 ASP A N 1
ATOM 585 C CA . ASP A 1 80 ? -11.795 13.112 5.069 1.00 91.94 80 ASP A CA 1
ATOM 586 C C . ASP A 1 80 ? -10.529 13.970 5.302 1.00 91.94 80 ASP A C 1
ATOM 588 O O . ASP A 1 80 ? -10.598 15.198 5.219 1.00 91.94 80 ASP A O 1
ATOM 592 N N . MET A 1 81 ? -9.385 13.333 5.599 1.00 83.94 81 MET A N 1
ATOM 593 C CA . MET A 1 81 ? -8.063 13.960 5.768 1.00 83.94 81 MET A CA 1
ATOM 594 C C . MET A 1 81 ? -7.258 13.986 4.470 1.00 83.94 81 MET A C 1
ATOM 596 O O . MET A 1 81 ? -6.593 15.021 4.234 1.00 83.94 81 MET A O 1
#

Secondary structure (DSSP, 8-state):
-HHHHHHHHHSSS-EEE-TTS-EEE----GGGHHHHHHHHHHTT---TTSSSSS--PPP--TTTTT-TT-SS-HHHHHH--

Foldseek 3Di:
DLLQVLLCPFADSDWDQDPQRDIGRHGGDPVCPVVSQVSCVVVVHDPPQCDDPGDHQDHFDPCFPHDPPDPHRRVVVSVVD

Sequence (81 aa):
RGVAQIAKDHAGNYAHVTTRANLQIREIPPTDTIHVLNGLADLGIITRGAGGDNLRNITASPTAGIDSQELIDTAQLSKDM

pLDDT: mean 96.05, std 2.55, range [83.94, 98.31]